Protein AF-A0A8T0WPM9-F1 (afdb_monomer)

Mean predicted aligned error: 20.47 Å

pLDDT: mean 73.27, std 18.89, range [34.31, 96.5]

Secondary structure (DSSP, 8-state):
-----------PPPB-TTS-BS------HHHHHHHHHHHHHHHHHHHHHHHHTT-HHHHHHHHHHHHHHHHHHHHHS------HHHHHHHHHTSPPPS-------S-TT--------PPPPP----PPPPPP------

Radius of gyration: 37.48 Å; Cα contacts (8 Å, |Δi|>4): 23; chains: 1; bounding box: 110×60×71 Å

Structure (mmCIF, N/CA/C/O backbone):
data_AF-A0A8T0WPM9-F1
#
_entry.id   AF-A0A8T0WPM9-F1
#
loop_
_atom_site.group_PDB
_atom_site.id
_atom_site.type_symbol
_atom_site.label_atom_id
_atom_site.label_alt_id
_atom_site.label_comp_id
_atom_site.label_asym_id
_atom_site.label_entity_id
_atom_site.label_seq_id
_atom_site.pdbx_PDB_ins_code
_atom_site.Cartn_x
_atom_site.Cartn_y
_atom_site.Cartn_z
_atom_site.occupancy
_atom_site.B_iso_or_equiv
_atom_site.auth_seq_id
_atom_site.auth_comp_id
_atom_site.auth_asym_id
_atom_site.auth_atom_id
_atom_site.pdbx_PDB_model_num
ATOM 1 N N . MET A 1 1 ? 37.951 -31.043 -31.804 1.00 39.81 1 MET A N 1
ATOM 2 C CA . MET A 1 1 ? 37.430 -29.700 -31.479 1.00 39.81 1 MET A CA 1
ATOM 3 C C . MET A 1 1 ? 37.992 -29.287 -30.136 1.00 39.81 1 MET A C 1
ATOM 5 O O . MET A 1 1 ? 37.840 -30.026 -29.175 1.00 39.81 1 MET A O 1
ATOM 9 N N . LYS A 1 2 ? 38.742 -28.187 -30.092 1.00 54.28 2 LYS A N 1
ATOM 10 C CA . LYS A 1 2 ? 39.326 -27.661 -28.858 1.00 54.28 2 LYS A CA 1
ATOM 11 C C . LYS A 1 2 ? 38.412 -26.560 -28.314 1.00 54.28 2 LYS A C 1
ATOM 13 O O . LYS A 1 2 ? 38.112 -25.636 -29.056 1.00 54.28 2 LYS A O 1
ATOM 18 N N . ARG A 1 3 ? 38.164 -26.623 -27.000 1.00 49.16 3 ARG A N 1
ATOM 19 C CA . ARG A 1 3 ? 38.080 -25.465 -26.093 1.00 49.16 3 ARG A CA 1
ATOM 20 C C . ARG A 1 3 ? 36.753 -24.693 -26.062 1.00 49.16 3 ARG A C 1
ATOM 22 O O . ARG A 1 3 ? 36.695 -23.538 -26.454 1.00 49.16 3 ARG A O 1
ATOM 29 N N . TRP A 1 4 ? 35.741 -25.305 -25.455 1.00 45.19 4 TRP A N 1
ATOM 30 C CA . TRP A 1 4 ? 34.708 -24.561 -24.726 1.00 45.19 4 TRP A CA 1
ATOM 31 C C . TRP A 1 4 ? 34.958 -24.758 -23.227 1.00 45.19 4 TRP A C 1
ATOM 33 O O . TRP A 1 4 ? 34.241 -25.482 -22.548 1.00 45.19 4 TRP A O 1
ATOM 43 N N . GLU A 1 5 ? 36.042 -24.175 -22.714 1.00 53.75 5 GLU A N 1
ATOM 44 C CA . GLU A 1 5 ? 36.170 -23.931 -21.275 1.00 53.75 5 GLU A CA 1
ATOM 45 C C . GLU A 1 5 ? 35.516 -22.579 -21.003 1.00 53.75 5 GLU A C 1
ATOM 47 O O . GLU A 1 5 ? 36.164 -21.532 -21.045 1.00 53.75 5 GLU A O 1
ATOM 52 N N . ILE A 1 6 ? 34.205 -22.590 -20.769 1.00 59.38 6 ILE A N 1
ATOM 53 C CA . ILE A 1 6 ? 33.511 -21.429 -20.218 1.00 59.38 6 ILE A CA 1
ATOM 54 C C . ILE A 1 6 ? 33.957 -21.330 -18.758 1.00 59.38 6 ILE A C 1
ATOM 56 O O . ILE A 1 6 ? 33.388 -21.948 -17.861 1.00 59.38 6 ILE A O 1
ATOM 60 N N . LYS A 1 7 ? 35.032 -20.579 -18.507 1.00 52.38 7 LYS A N 1
ATOM 61 C CA . LYS A 1 7 ? 35.385 -20.143 -17.153 1.00 52.38 7 LYS A CA 1
ATOM 62 C C . LYS A 1 7 ? 34.368 -19.089 -16.725 1.00 52.38 7 LYS A C 1
ATOM 64 O O . LYS A 1 7 ? 34.634 -17.895 -16.827 1.00 52.38 7 LYS A O 1
ATOM 69 N N . CYS A 1 8 ? 33.220 -19.529 -16.215 1.00 45.19 8 CYS A N 1
ATOM 70 C CA . CYS A 1 8 ? 32.380 -18.690 -15.368 1.00 45.19 8 CYS A CA 1
ATOM 71 C C . CYS A 1 8 ? 33.159 -18.402 -14.081 1.00 45.19 8 CYS A C 1
ATOM 73 O O . CYS A 1 8 ? 33.091 -19.154 -13.110 1.00 45.19 8 CYS A O 1
ATOM 75 N N . LYS A 1 9 ? 33.929 -17.312 -14.065 1.00 54.41 9 LYS A N 1
ATOM 76 C CA . LYS A 1 9 ? 34.345 -16.699 -12.806 1.00 54.41 9 LYS A CA 1
ATOM 77 C C . LYS A 1 9 ? 33.092 -16.063 -12.205 1.00 54.41 9 LYS A C 1
ATOM 79 O O . LYS A 1 9 ? 32.825 -14.896 -12.462 1.00 54.41 9 LYS A O 1
ATOM 84 N N . ARG A 1 10 ? 32.296 -16.824 -11.444 1.00 53.09 10 ARG A N 1
ATOM 85 C CA . ARG A 1 10 ? 31.444 -16.187 -10.434 1.00 53.09 10 ARG A CA 1
ATOM 86 C C . ARG A 1 10 ? 32.419 -15.516 -9.477 1.00 53.09 10 ARG A C 1
ATOM 88 O O . ARG A 1 10 ? 33.140 -16.214 -8.769 1.00 53.09 10 ARG A O 1
ATOM 95 N N . SER A 1 11 ? 32.520 -14.193 -9.529 1.00 55.34 11 SER A N 1
ATOM 96 C CA . SER A 1 11 ? 33.025 -13.428 -8.396 1.00 55.34 11 SER A CA 1
ATOM 97 C C . SER A 1 11 ? 32.134 -13.824 -7.227 1.00 55.34 11 SER A C 1
ATOM 99 O O . SER A 1 11 ? 30.947 -13.501 -7.216 1.00 55.34 11 SER A O 1
ATOM 101 N N . ALA A 1 12 ? 32.656 -14.663 -6.335 1.00 56.19 12 ALA A N 1
ATOM 102 C CA . ALA A 1 12 ? 31.954 -14.983 -5.109 1.00 56.19 12 ALA A CA 1
ATOM 103 C C . ALA A 1 12 ? 31.654 -13.644 -4.419 1.00 56.19 12 ALA A C 1
ATOM 105 O O . ALA A 1 12 ? 32.577 -12.829 -4.315 1.00 56.19 12 ALA A O 1
ATOM 106 N N . PRO A 1 13 ? 30.398 -13.378 -4.026 1.00 57.06 13 PRO A N 1
ATOM 107 C CA . PRO A 1 13 ? 30.117 -12.213 -3.212 1.00 57.06 13 PRO A CA 1
ATOM 108 C C . PRO A 1 13 ? 30.990 -12.323 -1.964 1.00 57.06 13 PRO A C 1
ATOM 110 O O . PRO A 1 13 ? 31.019 -13.366 -1.309 1.00 57.06 13 PRO A O 1
ATOM 113 N N . PHE A 1 14 ? 31.781 -11.288 -1.706 1.00 61.56 14 PHE A N 1
ATOM 114 C CA . PHE A 1 14 ? 32.511 -11.175 -0.454 1.00 61.56 14 PHE A CA 1
ATOM 115 C C . PHE A 1 14 ? 31.471 -10.939 0.636 1.00 61.56 14 PHE A C 1
ATOM 117 O O . PHE A 1 14 ? 30.611 -10.084 0.454 1.00 61.56 14 PHE A O 1
ATOM 124 N N . PHE A 1 15 ? 31.509 -11.711 1.716 1.00 68.31 15 PHE A N 1
ATOM 125 C CA . PHE A 1 15 ? 30.640 -11.518 2.874 1.00 68.31 15 PHE A CA 1
ATOM 126 C C . PHE A 1 15 ? 31.486 -11.034 4.059 1.00 68.31 15 PHE A C 1
ATOM 128 O O . PHE A 1 15 ? 32.649 -11.438 4.159 1.00 68.31 15 PHE A O 1
ATOM 135 N N . ASP A 1 16 ? 30.939 -10.169 4.913 1.00 70.94 16 ASP A N 1
ATOM 136 C CA . ASP A 1 16 ? 31.527 -9.843 6.221 1.00 70.94 16 ASP A CA 1
ATOM 137 C C . ASP A 1 16 ? 31.274 -10.970 7.249 1.00 70.94 16 ASP A C 1
ATOM 139 O O . ASP A 1 16 ? 30.623 -11.976 6.942 1.00 70.94 16 ASP A O 1
ATOM 143 N N . GLU A 1 17 ? 31.843 -10.847 8.454 1.00 73.75 17 GLU A N 1
ATOM 144 C CA . GLU A 1 17 ? 31.704 -11.859 9.518 1.00 73.75 17 GLU A CA 1
ATOM 145 C C . GLU A 1 17 ? 30.253 -11.977 10.024 1.00 73.75 17 GLU A C 1
ATOM 147 O O . GLU A 1 17 ? 29.858 -13.004 10.579 1.00 73.75 17 GLU A O 1
ATOM 152 N N . GLU A 1 18 ? 29.433 -10.964 9.749 1.00 74.94 18 GLU A N 1
ATOM 153 C CA . GLU A 1 18 ? 28.004 -10.882 10.030 1.00 74.94 18 GLU A CA 1
ATOM 154 C C . GLU A 1 18 ? 27.124 -11.447 8.894 1.00 74.94 18 GLU A C 1
ATOM 156 O O . GLU A 1 18 ? 25.904 -11.551 9.050 1.00 74.94 18 GLU A O 1
ATOM 161 N N . GLY A 1 19 ? 27.719 -11.868 7.771 1.00 70.00 19 GLY A N 1
ATOM 162 C CA . GLY A 1 19 ? 27.023 -12.482 6.638 1.00 70.00 19 GLY A CA 1
ATOM 163 C C . GLY A 1 19 ? 26.393 -11.499 5.643 1.00 70.00 19 GLY A C 1
ATOM 164 O O . GLY A 1 19 ? 25.564 -11.911 4.826 1.00 70.00 19 GLY A O 1
ATOM 165 N N . ASN A 1 20 ? 26.777 -10.223 5.659 1.00 70.12 20 ASN A N 1
ATOM 166 C CA . ASN A 1 20 ? 26.356 -9.209 4.693 1.00 70.12 20 ASN A CA 1
ATOM 167 C C . ASN A 1 20 ? 27.294 -9.180 3.479 1.00 70.12 20 ASN A C 1
ATOM 169 O O . ASN A 1 20 ? 28.511 -9.276 3.613 1.00 70.12 20 ASN A O 1
ATOM 173 N N . VAL A 1 21 ? 26.738 -9.020 2.274 1.00 72.38 21 VAL A N 1
ATOM 174 C CA . VAL A 1 21 ? 27.522 -8.904 1.031 1.00 72.38 21 VAL A CA 1
ATOM 175 C C . VAL A 1 21 ? 28.274 -7.566 1.011 1.00 72.38 21 VAL A C 1
ATOM 177 O O . VAL A 1 21 ? 27.651 -6.514 0.942 1.00 72.38 21 VAL A O 1
ATOM 180 N N . LEU A 1 22 ? 29.607 -7.613 1.007 1.00 62.88 22 LEU A N 1
ATOM 181 C CA . LEU A 1 22 ? 30.523 -6.465 0.960 1.00 62.88 22 LEU A CA 1
ATOM 182 C C . LEU A 1 22 ? 30.502 -5.710 -0.379 1.00 62.88 22 LEU A C 1
ATOM 184 O O . LEU A 1 22 ? 30.883 -4.545 -0.428 1.00 62.88 22 LEU A O 1
ATOM 188 N N . ASP A 1 23 ? 30.043 -6.347 -1.459 1.00 57.09 23 ASP A N 1
ATOM 189 C CA . ASP A 1 23 ? 29.775 -5.686 -2.746 1.00 57.09 23 ASP A CA 1
ATOM 190 C C . ASP A 1 23 ? 28.334 -5.134 -2.761 1.00 57.09 23 ASP A C 1
ATOM 192 O O . ASP A 1 23 ? 27.530 -5.425 -3.653 1.00 57.09 23 ASP A O 1
ATOM 196 N N . GLU A 1 24 ? 27.962 -4.402 -1.701 1.00 56.22 24 GLU A N 1
ATOM 197 C CA . GLU A 1 24 ? 26.692 -3.681 -1.644 1.00 56.22 24 GLU A CA 1
ATOM 198 C C . GLU A 1 24 ? 26.755 -2.585 -2.714 1.00 56.22 24 GLU A C 1
ATOM 200 O O . GLU A 1 24 ? 27.335 -1.515 -2.519 1.00 56.22 24 GLU A O 1
ATOM 205 N N . LYS A 1 25 ? 26.175 -2.866 -3.891 1.00 60.47 25 LYS A N 1
ATOM 206 C CA . LYS A 1 25 ? 25.827 -1.829 -4.872 1.00 60.47 25 LYS A CA 1
ATOM 207 C C . LYS A 1 25 ? 25.230 -0.651 -4.096 1.00 60.47 25 LYS A C 1
ATOM 209 O O . LYS A 1 25 ? 24.319 -0.898 -3.302 1.00 60.47 25 LYS A O 1
ATOM 214 N N . PRO A 1 26 ? 25.694 0.596 -4.310 1.00 55.47 26 PRO A N 1
ATOM 215 C CA . PRO A 1 26 ? 25.174 1.742 -3.583 1.00 55.47 26 PRO A CA 1
ATOM 216 C C . PRO A 1 26 ? 23.660 1.752 -3.746 1.00 55.47 26 PRO A C 1
ATOM 218 O O . PRO A 1 26 ? 23.151 1.854 -4.865 1.00 55.47 26 PRO A O 1
ATOM 221 N N . LYS A 1 27 ? 22.959 1.547 -2.628 1.00 62.06 27 LYS A N 1
ATOM 222 C CA . LYS A 1 27 ? 21.503 1.533 -2.586 1.00 62.06 27 LYS A CA 1
ATOM 223 C C . LYS A 1 27 ? 21.056 2.865 -3.157 1.00 62.06 27 LYS A C 1
ATOM 225 O O . LYS A 1 27 ? 21.486 3.907 -2.658 1.00 62.06 27 LYS A O 1
ATOM 230 N N . ASP A 1 28 ? 20.294 2.813 -4.245 1.00 73.19 28 ASP A N 1
ATOM 231 C CA . ASP A 1 28 ? 19.851 4.003 -4.961 1.00 73.19 28 ASP A CA 1
ATOM 232 C C . ASP A 1 2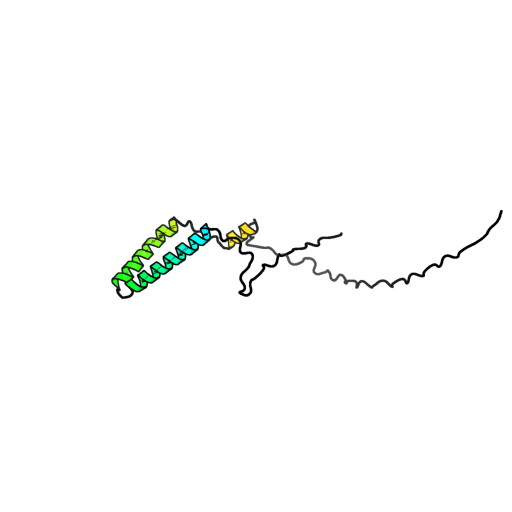8 ? 19.332 5.021 -3.928 1.00 73.19 28 ASP A C 1
ATOM 234 O O . ASP A 1 28 ? 18.481 4.659 -3.103 1.00 73.19 28 ASP A O 1
ATOM 238 N N . PRO A 1 29 ? 19.859 6.262 -3.891 1.00 78.75 29 PRO A N 1
ATOM 239 C CA . PRO A 1 29 ? 19.414 7.278 -2.943 1.00 78.75 29 PRO A CA 1
ATOM 240 C C . PRO A 1 29 ? 17.886 7.416 -2.887 1.00 78.75 29 PRO A C 1
ATOM 242 O O . PRO A 1 29 ? 17.324 7.686 -1.821 1.00 78.75 29 PRO A O 1
ATOM 245 N N . MET A 1 30 ? 17.204 7.172 -4.011 1.00 81.44 30 MET A N 1
ATOM 246 C CA . MET A 1 30 ? 15.746 7.149 -4.083 1.00 81.44 30 MET A CA 1
ATOM 247 C C . MET A 1 30 ? 15.126 5.964 -3.324 1.00 81.44 30 MET A C 1
ATOM 249 O O . MET A 1 30 ? 14.153 6.154 -2.591 1.00 81.44 30 MET A O 1
ATOM 253 N N . GLU A 1 31 ? 15.700 4.763 -3.412 1.00 81.00 31 GLU A N 1
ATOM 254 C CA . GLU A 1 31 ? 15.248 3.577 -2.674 1.00 81.00 31 GLU A CA 1
ATOM 255 C C . GLU A 1 31 ? 15.412 3.757 -1.157 1.00 81.00 31 GLU A C 1
ATOM 257 O O . GLU A 1 31 ? 14.500 3.453 -0.382 1.00 81.00 31 GLU A O 1
ATOM 262 N N . VAL A 1 32 ? 16.545 4.311 -0.714 1.00 83.44 32 VAL A N 1
ATOM 263 C CA . VAL A 1 32 ? 16.787 4.616 0.708 1.00 83.44 32 VAL A CA 1
ATOM 264 C C . VAL A 1 32 ? 15.768 5.634 1.224 1.00 83.44 32 VAL A C 1
ATOM 266 O O . VAL A 1 32 ? 15.190 5.449 2.299 1.00 83.44 32 VAL A O 1
ATOM 269 N N . ALA A 1 33 ? 15.492 6.683 0.445 1.00 87.06 33 ALA A N 1
ATOM 270 C CA . ALA A 1 33 ? 14.486 7.680 0.792 1.00 87.06 33 ALA A CA 1
ATOM 271 C C . ALA A 1 33 ? 13.072 7.076 0.872 1.00 87.06 33 ALA A C 1
ATOM 273 O O . ALA A 1 33 ? 12.320 7.404 1.793 1.00 87.06 33 ALA A O 1
ATOM 274 N N . MET A 1 34 ? 12.710 6.167 -0.041 1.00 89.19 34 MET A N 1
ATOM 275 C CA . MET A 1 34 ? 11.430 5.450 0.014 1.00 89.19 34 MET A CA 1
ATOM 276 C C . MET A 1 34 ? 11.322 4.568 1.259 1.00 89.19 34 MET A C 1
ATOM 278 O O . MET A 1 34 ? 10.325 4.651 1.976 1.00 89.19 34 MET A O 1
ATOM 282 N N . ARG A 1 35 ? 12.362 3.787 1.579 1.00 87.94 35 ARG A N 1
ATOM 283 C CA . ARG A 1 35 ? 12.407 2.965 2.802 1.00 87.94 35 ARG A CA 1
ATOM 284 C C . ARG A 1 35 ? 12.219 3.812 4.058 1.00 87.94 35 ARG A C 1
ATOM 286 O O . ARG A 1 35 ? 11.448 3.435 4.936 1.00 87.94 35 ARG A O 1
ATOM 293 N N . LYS A 1 36 ? 12.856 4.985 4.119 1.00 92.31 36 LYS A N 1
ATOM 294 C CA . LYS A 1 36 ? 12.674 5.925 5.231 1.00 92.31 36 LYS A CA 1
ATOM 295 C C . LYS A 1 36 ? 11.228 6.417 5.335 1.00 92.31 36 LYS A C 1
ATOM 297 O O . LYS A 1 36 ? 10.653 6.360 6.416 1.00 92.31 36 LYS A O 1
ATOM 302 N N . LYS A 1 37 ? 10.608 6.819 4.219 1.00 93.00 37 LYS A N 1
ATOM 303 C CA . LYS A 1 37 ? 9.192 7.232 4.198 1.00 93.00 37 LYS A CA 1
ATOM 304 C C . LYS A 1 37 ? 8.251 6.127 4.685 1.00 93.00 37 LYS A C 1
ATOM 306 O O . LYS A 1 37 ? 7.282 6.434 5.377 1.00 93.00 37 LYS A O 1
ATOM 311 N N . ILE A 1 38 ? 8.534 4.864 4.359 1.00 92.88 38 ILE A N 1
ATOM 312 C CA . ILE A 1 38 ? 7.757 3.709 4.835 1.00 92.88 38 ILE A CA 1
ATOM 313 C C . ILE A 1 38 ? 7.882 3.582 6.355 1.00 92.88 38 ILE A C 1
ATOM 315 O O . ILE A 1 38 ? 6.866 3.512 7.045 1.00 92.88 38 ILE A O 1
ATOM 319 N N . SER A 1 39 ? 9.109 3.603 6.882 1.00 94.50 39 SER A N 1
ATOM 320 C CA . SER A 1 39 ? 9.354 3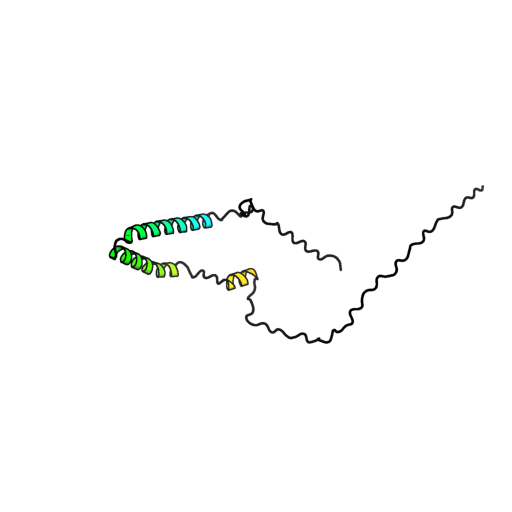.517 8.325 1.00 94.50 39 SER A CA 1
ATOM 321 C C . SER A 1 39 ? 8.696 4.665 9.092 1.00 94.50 39 SER A C 1
ATOM 323 O O . SER A 1 39 ? 7.986 4.424 10.064 1.00 94.50 39 SER A O 1
ATOM 325 N N . ASP A 1 40 ? 8.862 5.903 8.621 1.00 96.25 40 ASP A N 1
ATOM 326 C CA . ASP A 1 40 ? 8.274 7.087 9.254 1.00 96.25 40 ASP A CA 1
ATOM 327 C C . ASP A 1 40 ? 6.739 7.017 9.257 1.00 96.25 40 ASP A C 1
ATOM 329 O O . ASP A 1 40 ? 6.098 7.349 10.255 1.00 96.25 40 ASP A O 1
ATOM 333 N N . SER A 1 41 ? 6.138 6.555 8.155 1.00 95.06 41 SER A N 1
ATOM 334 C CA . SER A 1 41 ? 4.684 6.368 8.051 1.00 95.06 41 SER A CA 1
ATOM 335 C C . SER A 1 41 ? 4.182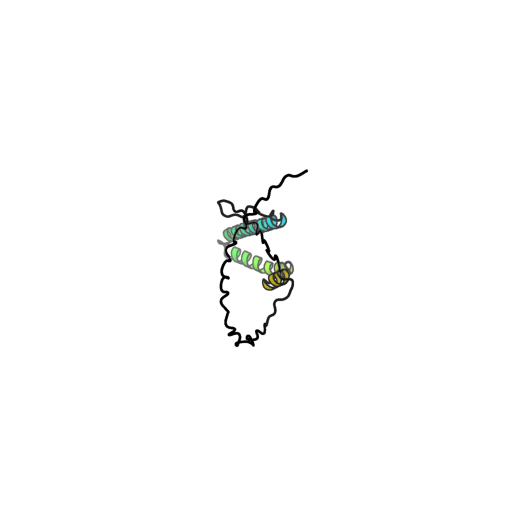 5.290 9.011 1.00 95.06 41 SER A C 1
ATOM 337 O O . SER A 1 41 ? 3.182 5.503 9.694 1.00 95.06 41 SER A O 1
ATOM 339 N N . ARG A 1 42 ? 4.890 4.156 9.110 1.00 96.00 42 ARG A N 1
ATOM 340 C CA . ARG A 1 42 ? 4.538 3.062 10.024 1.00 96.00 42 ARG A CA 1
ATOM 341 C C . ARG A 1 42 ? 4.590 3.507 11.483 1.00 96.00 42 ARG A C 1
ATOM 343 O O . ARG A 1 42 ? 3.655 3.223 12.221 1.00 96.00 42 ARG A O 1
ATOM 350 N N . ASN A 1 43 ? 5.644 4.221 11.876 1.00 96.00 43 ASN A N 1
ATOM 351 C CA . ASN A 1 43 ? 5.796 4.709 13.247 1.00 96.00 43 ASN A CA 1
ATOM 352 C C . ASN A 1 43 ? 4.658 5.662 13.625 1.00 96.00 43 ASN A C 1
ATOM 354 O O . ASN A 1 43 ? 4.003 5.461 14.639 1.00 96.00 43 ASN A O 1
ATOM 358 N N . LYS A 1 44 ? 4.346 6.632 12.756 1.00 96.12 44 LYS A N 1
ATOM 359 C CA . LYS A 1 44 ? 3.212 7.543 12.975 1.00 96.12 44 LYS A CA 1
ATOM 360 C C . LYS A 1 44 ? 1.887 6.800 13.097 1.00 96.12 44 LYS A C 1
ATOM 362 O O . LYS A 1 44 ? 1.044 7.181 13.900 1.00 96.12 44 LYS A O 1
ATOM 367 N N . PHE A 1 45 ? 1.679 5.773 12.278 1.00 95.44 45 PHE A N 1
ATOM 368 C CA . PHE A 1 45 ? 0.448 4.996 12.326 1.00 95.44 45 PHE A CA 1
ATOM 369 C C . PHE A 1 45 ? 0.321 4.201 13.631 1.00 95.44 45 PHE A C 1
ATOM 371 O O . PHE A 1 45 ? -0.753 4.179 14.226 1.00 95.44 45 PHE A O 1
ATOM 378 N N . GLU A 1 46 ? 1.421 3.623 14.113 1.00 96.50 46 GLU A N 1
ATOM 379 C CA . GLU A 1 46 ? 1.463 2.978 15.425 1.00 96.50 46 GLU A CA 1
ATOM 380 C C . GLU A 1 46 ? 1.127 3.979 16.541 1.00 96.50 46 GLU A C 1
ATOM 382 O O . GLU A 1 46 ? 0.261 3.698 17.366 1.00 96.50 46 GLU A O 1
ATOM 387 N N . ASP A 1 47 ? 1.712 5.181 16.524 1.00 96.25 47 ASP A N 1
ATOM 388 C CA . ASP A 1 47 ? 1.413 6.231 17.510 1.00 96.25 47 ASP A CA 1
ATOM 389 C C . ASP A 1 47 ? -0.079 6.608 17.518 1.00 96.25 47 ASP A C 1
ATOM 391 O O . ASP A 1 47 ? -0.690 6.763 18.580 1.00 96.25 47 ASP A O 1
ATOM 395 N N . LEU A 1 48 ? -0.693 6.712 16.333 1.00 95.50 48 LEU A N 1
ATOM 396 C CA . LEU A 1 48 ? -2.127 6.977 16.190 1.00 95.50 48 LEU A CA 1
ATOM 397 C C . LEU A 1 48 ? -2.980 5.841 16.766 1.00 95.50 48 LEU A C 1
ATOM 399 O O . LEU A 1 48 ? -3.951 6.118 17.469 1.00 95.50 48 LEU A O 1
ATOM 403 N N . ILE A 1 49 ? -2.610 4.578 16.532 1.00 95.94 49 ILE A N 1
ATOM 404 C CA . ILE A 1 49 ? -3.288 3.425 17.144 1.00 95.94 49 ILE A CA 1
ATOM 405 C C . ILE A 1 49 ? -3.168 3.491 18.667 1.00 95.94 49 ILE A C 1
ATOM 407 O O . ILE A 1 49 ? -4.164 3.328 19.371 1.00 95.94 49 ILE A O 1
ATOM 411 N N . GLN A 1 50 ? -1.972 3.760 19.197 1.00 96.00 50 GLN A N 1
ATOM 412 C CA . GLN A 1 50 ? -1.762 3.848 20.642 1.00 96.00 50 GLN A CA 1
ATOM 413 C C . GLN A 1 50 ? -2.583 4.973 21.284 1.00 96.00 50 GLN A C 1
ATOM 415 O O . GLN A 1 50 ? -3.019 4.825 22.427 1.00 96.00 50 GLN A O 1
ATOM 420 N N . MET A 1 51 ? -2.822 6.063 20.552 1.00 94.12 51 MET A N 1
ATOM 421 C CA . MET A 1 51 ? -3.683 7.166 20.977 1.00 94.12 51 MET A CA 1
ATOM 422 C C . MET A 1 51 ? -5.172 6.802 20.919 1.00 94.12 51 MET A C 1
ATOM 424 O O . MET A 1 51 ? -5.912 7.106 21.850 1.00 94.12 51 MET A O 1
ATOM 428 N N . ALA A 1 52 ? -5.614 6.151 19.843 1.00 93.88 52 ALA A N 1
ATOM 429 C CA . ALA A 1 52 ? -7.022 5.856 19.607 1.00 93.88 52 ALA A CA 1
ATOM 430 C C . ALA A 1 52 ? -7.525 4.601 20.331 1.00 93.88 52 ALA A C 1
ATOM 432 O O . ALA A 1 52 ? -8.715 4.516 20.600 1.00 93.88 52 ALA A O 1
ATOM 433 N N . LYS A 1 53 ? -6.659 3.647 20.705 1.00 94.19 53 LYS A N 1
ATOM 434 C CA . LYS A 1 53 ? -7.066 2.359 21.312 1.00 94.19 53 LYS A CA 1
ATOM 435 C C . LYS A 1 53 ? -7.914 2.484 22.583 1.00 94.19 53 LYS A C 1
ATOM 437 O O . LYS A 1 53 ? -8.581 1.530 22.966 1.00 94.19 53 LYS A O 1
ATOM 442 N N . SER A 1 54 ? -7.837 3.618 23.277 1.00 91.62 54 SER A N 1
ATOM 443 C CA . SER A 1 54 ? -8.616 3.903 24.487 1.00 91.62 54 SER A CA 1
ATOM 444 C C . SER A 1 54 ? -10.000 4.496 24.192 1.00 91.62 54 SER A C 1
ATOM 446 O O . SER A 1 54 ? -10.780 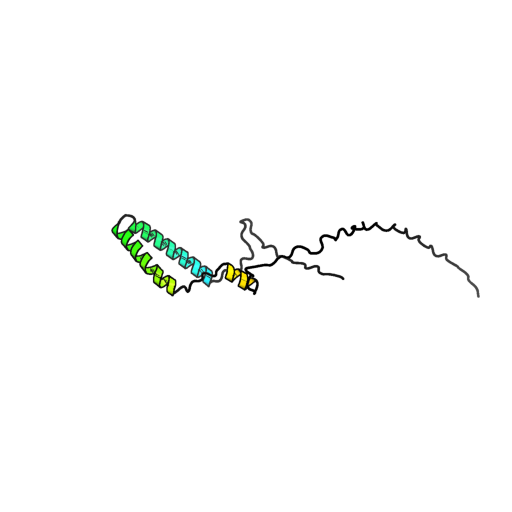4.688 25.122 1.00 91.62 54 SER A O 1
ATOM 448 N N . SER A 1 55 ? -10.315 4.786 22.925 1.00 95.12 55 SER A N 1
ATOM 449 C CA . SER A 1 55 ? -11.559 5.404 22.471 1.00 95.12 55 SER A CA 1
ATOM 450 C C . SER A 1 55 ? -12.132 4.653 21.267 1.00 95.12 55 SER A C 1
ATOM 452 O O . SER A 1 55 ? -11.552 4.652 20.185 1.00 95.12 55 SER A O 1
ATOM 454 N N . GLU A 1 56 ? -13.315 4.064 21.438 1.00 93.00 56 GLU A N 1
ATOM 455 C CA . GLU A 1 56 ? -14.050 3.379 20.364 1.00 93.00 56 GLU A CA 1
ATOM 456 C C . GLU A 1 56 ? -14.287 4.305 19.161 1.00 93.00 56 GLU A C 1
ATOM 458 O O . GLU A 1 56 ? -13.867 4.000 18.048 1.00 93.00 56 GLU A O 1
ATOM 463 N N . GLN A 1 57 ? -14.811 5.511 19.409 1.00 95.94 57 GLN A N 1
ATOM 464 C CA . GLN A 1 57 ? -15.012 6.525 18.371 1.00 95.94 57 GLN A CA 1
ATOM 465 C C . GLN A 1 57 ? -13.700 6.910 17.661 1.00 95.94 57 GLN A C 1
ATOM 467 O O . GLN A 1 57 ? -13.692 7.160 16.454 1.00 95.94 57 GLN A O 1
ATOM 472 N N . GLY A 1 58 ? -12.586 6.964 18.398 1.00 94.69 58 GLY A N 1
ATOM 473 C CA . GLY A 1 58 ? -11.266 7.229 17.829 1.00 94.69 58 GLY A CA 1
ATOM 474 C C . GLY A 1 58 ? -10.807 6.122 16.878 1.00 94.69 58 GLY A C 1
ATOM 475 O O . GLY A 1 58 ? -10.301 6.414 15.793 1.00 94.69 58 GLY A O 1
ATOM 476 N N . MET A 1 59 ? -11.019 4.858 17.249 1.00 96.19 59 MET A N 1
ATOM 477 C CA . MET A 1 59 ? -10.690 3.711 16.401 1.00 96.19 59 MET A CA 1
ATOM 478 C C . MET A 1 59 ? -11.575 3.634 15.154 1.00 96.19 59 MET A C 1
ATOM 480 O O . MET A 1 59 ? -11.050 3.405 14.064 1.00 96.19 59 MET A O 1
ATOM 484 N N . ASP A 1 60 ? -12.876 3.897 15.280 1.00 96.31 60 ASP A N 1
ATOM 485 C CA . ASP A 1 60 ? -13.801 3.929 14.139 1.00 96.31 60 ASP A CA 1
ATOM 486 C C . ASP A 1 60 ? -13.441 5.036 13.143 1.00 96.31 60 ASP A C 1
ATOM 488 O O . ASP A 1 60 ? -13.479 4.837 11.922 1.00 96.31 60 ASP A O 1
ATOM 492 N N . PHE A 1 61 ? -13.028 6.200 13.655 1.00 96.06 61 PHE A N 1
ATOM 493 C CA . PHE A 1 61 ? -12.524 7.290 12.828 1.00 96.06 61 PHE A CA 1
ATOM 494 C C . PHE A 1 61 ? -11.248 6.889 12.073 1.00 96.06 61 PHE A C 1
ATOM 496 O O . PHE A 1 61 ? -11.158 7.121 10.862 1.00 96.06 61 PHE A O 1
ATOM 503 N N . LEU A 1 62 ? -10.275 6.266 12.754 1.00 94.69 62 LEU A N 1
ATOM 504 C CA . LEU A 1 62 ? -9.048 5.777 12.113 1.00 94.69 62 LEU A CA 1
ATOM 505 C C . LEU A 1 62 ? -9.357 4.737 11.032 1.00 94.69 62 LEU A C 1
ATOM 507 O O . LEU A 1 62 ? -8.845 4.845 9.917 1.00 94.69 62 LEU A O 1
ATOM 511 N N . TYR A 1 63 ? -10.217 3.766 11.333 1.00 94.81 63 TYR A N 1
ATOM 512 C CA . TYR A 1 63 ? -10.605 2.714 10.396 1.00 94.81 63 TYR A CA 1
ATOM 513 C C . TYR A 1 63 ? -11.283 3.278 9.139 1.00 94.81 63 TYR A C 1
ATOM 515 O O . TYR A 1 63 ? -10.907 2.938 8.012 1.00 94.81 63 TYR A O 1
ATOM 523 N N . SER A 1 64 ? -12.237 4.193 9.321 1.00 95.81 64 SER A N 1
ATOM 524 C CA . SER A 1 64 ? -12.940 4.854 8.214 1.00 95.81 64 SER A CA 1
ATOM 525 C C . SER A 1 64 ? -11.983 5.685 7.357 1.00 95.81 64 SER A C 1
ATOM 527 O O . SER A 1 64 ? -12.004 5.601 6.130 1.00 95.81 64 SER A O 1
ATOM 529 N N . SER A 1 65 ? -11.085 6.439 7.998 1.00 94.44 65 SER A N 1
ATOM 530 C CA . SER A 1 65 ? -10.082 7.256 7.306 1.00 94.44 65 SER A CA 1
ATOM 531 C C . SER A 1 65 ? -9.149 6.406 6.443 1.00 94.44 65 SER A C 1
ATOM 533 O O . SER 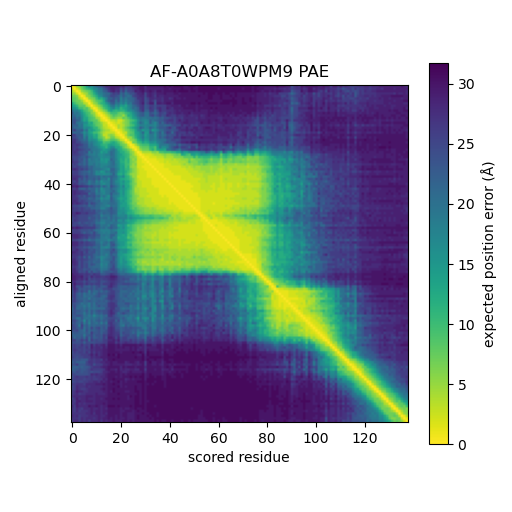A 1 65 ? -8.889 6.762 5.297 1.00 94.44 65 SER A O 1
ATOM 535 N N . LEU A 1 66 ? -8.677 5.264 6.954 1.00 91.75 66 LEU A N 1
ATOM 536 C CA . LEU A 1 66 ? -7.831 4.341 6.190 1.00 91.75 66 LEU A CA 1
ATOM 537 C C . LEU A 1 66 ? -8.571 3.726 5.009 1.00 91.75 66 LEU A C 1
ATOM 539 O O . LEU A 1 66 ? -8.013 3.646 3.917 1.00 91.75 66 LEU A O 1
ATOM 543 N N . SER A 1 67 ? -9.823 3.320 5.218 1.00 92.75 67 SER A N 1
ATOM 544 C CA . SER A 1 67 ? -10.647 2.714 4.170 1.00 92.75 67 SER A CA 1
ATOM 545 C C . SER A 1 67 ? -10.820 3.666 2.982 1.00 92.75 67 SER A C 1
ATOM 547 O O . SER A 1 67 ? -10.686 3.251 1.832 1.00 92.75 67 SER A O 1
ATOM 549 N N . ASN A 1 68 ? -10.984 4.962 3.255 1.00 94.50 68 ASN A N 1
ATOM 550 C CA . ASN A 1 68 ? -11.106 5.999 2.228 1.00 94.50 68 ASN A CA 1
ATOM 551 C C . ASN A 1 68 ? -9.798 6.281 1.461 1.00 94.50 68 ASN A C 1
ATOM 553 O O . ASN A 1 68 ? -9.840 6.861 0.379 1.00 94.50 68 ASN A O 1
ATOM 557 N N . LEU A 1 69 ? -8.630 5.893 1.989 1.00 91.50 69 LEU A N 1
ATOM 558 C CA . LEU A 1 69 ? -7.334 6.092 1.322 1.00 91.50 69 LEU A CA 1
ATOM 559 C C . LEU A 1 69 ? -7.005 4.995 0.301 1.00 91.50 69 LEU A C 1
ATOM 561 O O . LEU A 1 69 ? -6.160 5.210 -0.570 1.00 91.50 69 LEU A O 1
ATOM 565 N N . VAL A 1 70 ? -7.655 3.830 0.391 1.00 87.00 70 VAL A N 1
ATOM 566 C CA . VAL A 1 70 ? -7.364 2.671 -0.468 1.00 87.00 70 VAL A CA 1
ATOM 567 C C . VAL A 1 70 ? -7.638 2.984 -1.938 1.00 87.00 70 VAL A C 1
ATOM 569 O O . VAL A 1 70 ? -6.792 2.718 -2.790 1.00 87.00 70 VAL A O 1
ATOM 572 N N . GLU A 1 71 ? -8.795 3.570 -2.237 1.00 86.81 71 GLU A N 1
ATOM 573 C CA . GLU A 1 71 ? -9.226 3.844 -3.610 1.00 86.81 71 GLU A CA 1
ATOM 574 C C . GLU A 1 71 ? -8.316 4.870 -4.323 1.00 86.81 71 GLU A C 1
ATOM 576 O O . GLU A 1 71 ? -7.798 4.548 -5.396 1.00 86.81 71 GLU A O 1
ATOM 581 N N . PRO A 1 72 ? -7.992 6.044 -3.738 1.00 90.12 72 PRO A N 1
ATOM 582 C CA . PRO A 1 72 ? -7.016 6.964 -4.326 1.00 90.12 72 PRO A CA 1
ATOM 583 C C . PRO A 1 72 ? -5.633 6.337 -4.544 1.00 90.12 72 PRO A C 1
ATOM 585 O O . PRO A 1 72 ? -4.999 6.571 -5.574 1.00 90.12 72 PRO A O 1
ATOM 588 N N . LEU A 1 73 ? -5.150 5.516 -3.603 1.00 86.81 73 LEU A N 1
ATOM 589 C CA . LEU A 1 73 ? -3.841 4.864 -3.722 1.00 86.81 73 LEU A CA 1
ATOM 590 C C . LEU A 1 73 ? -3.793 3.842 -4.864 1.00 86.81 73 LEU A C 1
ATOM 592 O O . LEU A 1 73 ? -2.757 3.732 -5.525 1.00 86.81 73 LEU A O 1
ATOM 596 N N . GLN A 1 74 ? -4.897 3.135 -5.122 1.00 85.00 74 GLN A N 1
ATOM 597 C CA . GLN A 1 74 ? -5.032 2.227 -6.265 1.00 85.00 74 GLN A CA 1
ATOM 598 C C . GLN A 1 74 ? -5.027 2.967 -7.608 1.00 85.00 74 GLN A C 1
ATOM 600 O O . GLN A 1 74 ? -4.511 2.432 -8.585 1.00 85.00 74 GLN A O 1
ATOM 605 N N . GLN A 1 75 ? -5.558 4.193 -7.670 1.00 84.94 75 GLN A N 1
ATOM 606 C CA . GLN A 1 75 ? -5.510 5.003 -8.894 1.00 84.94 75 GLN A CA 1
ATOM 607 C C . GLN A 1 75 ? -4.107 5.561 -9.173 1.00 84.94 75 GLN A C 1
ATOM 609 O O . GLN A 1 75 ? -3.678 5.609 -10.323 1.00 84.94 75 GLN A O 1
ATOM 614 N N . ILE A 1 76 ? -3.386 5.981 -8.126 1.00 84.75 76 ILE A N 1
ATOM 615 C CA . ILE A 1 76 ? -2.041 6.576 -8.249 1.00 84.75 76 ILE A CA 1
ATOM 616 C C . ILE A 1 76 ? -0.971 5.512 -8.492 1.00 84.75 76 ILE A C 1
ATOM 618 O O . ILE A 1 76 ? 0.023 5.779 -9.165 1.00 84.75 76 ILE A O 1
ATOM 622 N N . THR A 1 77 ? -1.156 4.319 -7.932 1.00 75.00 77 THR A N 1
ATOM 623 C CA . THR A 1 77 ? -0.267 3.181 -8.155 1.00 75.00 77 THR A CA 1
ATOM 624 C C . THR A 1 77 ? -0.906 2.318 -9.240 1.00 75.00 77 THR A C 1
ATOM 626 O O . THR A 1 77 ? -1.625 1.383 -8.882 1.00 75.00 77 THR A O 1
ATOM 629 N N . PRO A 1 78 ? -0.709 2.601 -10.552 1.00 58.66 78 PRO A N 1
ATOM 630 C CA . PRO A 1 78 ? -1.160 1.680 -11.588 1.00 58.66 78 PRO A CA 1
ATOM 631 C C . PRO A 1 78 ? -0.517 0.354 -11.242 1.00 58.66 78 PRO A C 1
ATOM 633 O O . PRO A 1 78 ? 0.705 0.305 -11.129 1.00 58.66 78 PRO A O 1
ATOM 636 N N . ALA A 1 79 ? -1.350 -0.635 -10.919 1.00 57.62 79 ALA A N 1
ATOM 637 C CA . ALA A 1 79 ? -0.970 -1.853 -10.232 1.00 57.62 79 ALA A CA 1
ATOM 638 C C . ALA A 1 79 ? 0.406 -2.348 -10.700 1.00 57.62 79 ALA A C 1
ATOM 640 O O . ALA A 1 79 ? 0.505 -3.100 -11.661 1.00 57.62 79 ALA A O 1
ATOM 641 N N . MET A 1 80 ? 1.469 -1.977 -9.974 1.00 52.53 80 MET A N 1
ATOM 642 C CA . MET A 1 80 ? 2.767 -2.645 -10.019 1.00 52.53 80 MET A CA 1
ATOM 643 C C . MET A 1 80 ? 2.597 -3.991 -9.312 1.00 52.53 80 MET A C 1
ATOM 645 O O . MET A 1 80 ? 3.332 -4.362 -8.405 1.00 52.53 80 MET A O 1
ATOM 649 N N . ARG A 1 81 ? 1.581 -4.750 -9.714 1.00 54.44 81 ARG A N 1
ATOM 650 C CA . ARG A 1 81 ? 1.695 -6.188 -9.747 1.00 54.44 81 ARG A CA 1
ATOM 651 C C . ARG A 1 81 ? 2.543 -6.426 -10.982 1.00 54.44 81 ARG A C 1
ATOM 653 O O . ARG A 1 81 ? 2.015 -6.716 -12.042 1.00 54.44 81 ARG A O 1
ATOM 660 N N . VAL A 1 82 ? 3.849 -6.192 -10.854 1.00 54.34 82 VAL A N 1
ATOM 661 C CA . VAL A 1 82 ? 4.777 -6.940 -11.690 1.00 54.34 82 VAL A CA 1
ATOM 662 C C . VAL A 1 82 ? 4.472 -8.369 -11.285 1.00 54.34 82 VAL A C 1
ATOM 664 O O . VAL A 1 82 ? 4.781 -8.772 -10.158 1.00 54.34 82 VAL A O 1
ATOM 667 N N . ASP A 1 83 ? 3.678 -9.059 -12.099 1.00 62.25 83 ASP A N 1
ATOM 668 C CA . ASP A 1 83 ? 3.483 -10.472 -11.878 1.00 62.25 83 ASP A CA 1
ATOM 669 C C . ASP A 1 83 ? 4.890 -11.065 -11.896 1.00 62.25 83 ASP A C 1
ATOM 671 O O . ASP A 1 83 ? 5.723 -10.686 -12.723 1.00 62.25 83 ASP A O 1
ATOM 675 N N . LYS A 1 84 ? 5.205 -11.947 -10.947 1.00 76.88 84 LYS A N 1
ATOM 676 C CA . LYS A 1 84 ? 6.528 -12.586 -10.945 1.00 76.88 84 LYS A CA 1
ATOM 677 C C . LYS A 1 84 ? 6.778 -13.238 -12.305 1.00 76.88 84 LYS A C 1
ATOM 679 O O . LYS A 1 84 ? 7.914 -13.280 -12.756 1.00 76.88 84 LYS A O 1
ATOM 684 N N . HIS A 1 85 ? 5.704 -13.688 -12.957 1.00 76.88 85 HIS A N 1
ATOM 685 C CA . HIS A 1 85 ? 5.700 -14.148 -14.336 1.00 76.88 85 HIS A CA 1
ATOM 686 C C . HIS A 1 85 ? 6.284 -13.119 -15.318 1.00 76.88 85 HIS A C 1
ATOM 688 O O . HIS A 1 85 ? 7.266 -13.430 -15.986 1.00 76.88 85 HIS A O 1
ATOM 694 N N . ASP A 1 86 ? 5.771 -11.887 -15.330 1.00 78.31 86 ASP A N 1
ATOM 695 C CA . ASP A 1 86 ? 6.246 -10.803 -16.203 1.00 78.31 86 ASP A CA 1
ATOM 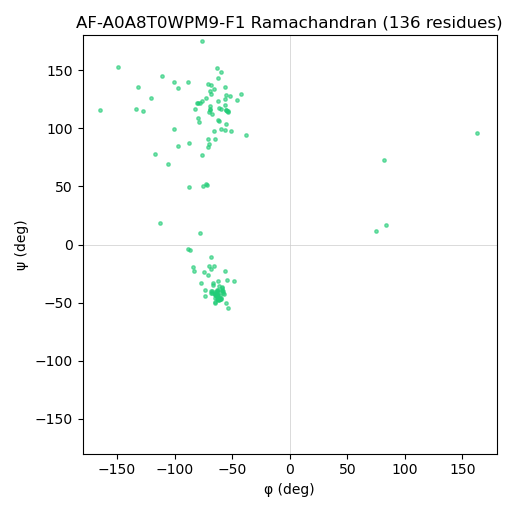696 C C . ASP A 1 86 ? 7.715 -10.447 -15.932 1.00 78.31 86 ASP A C 1
ATOM 698 O O . ASP A 1 86 ? 8.473 -10.138 -16.855 1.00 78.31 86 ASP A O 1
ATOM 702 N N . GLU A 1 87 ? 8.146 -10.509 -14.665 1.00 83.75 87 GLU A N 1
ATOM 703 C CA . GLU A 1 87 ? 9.554 -10.328 -14.291 1.00 83.75 87 GLU A CA 1
ATOM 704 C C . GLU A 1 87 ? 10.434 -11.435 -14.895 1.00 83.75 87 GLU A C 1
ATOM 706 O O . GLU A 1 87 ? 11.493 -11.146 -15.463 1.00 83.75 87 GLU A O 1
ATOM 711 N N . TYR A 1 88 ? 9.992 -12.696 -14.813 1.00 83.38 88 TYR A N 1
ATOM 712 C CA . TYR A 1 88 ? 10.710 -13.830 -15.394 1.00 83.38 88 TYR A CA 1
ATOM 713 C C . TYR A 1 88 ? 10.779 -13.741 -16.919 1.00 83.38 88 TYR A C 1
ATOM 715 O O . TYR A 1 88 ? 11.858 -13.916 -17.484 1.00 83.38 88 TYR A O 1
ATOM 723 N N . GLU A 1 89 ? 9.671 -13.439 -17.589 1.00 88.56 89 GLU A N 1
ATOM 724 C CA . GLU A 1 89 ? 9.619 -13.319 -19.050 1.00 88.56 89 GLU A CA 1
ATOM 725 C C . GLU A 1 89 ? 10.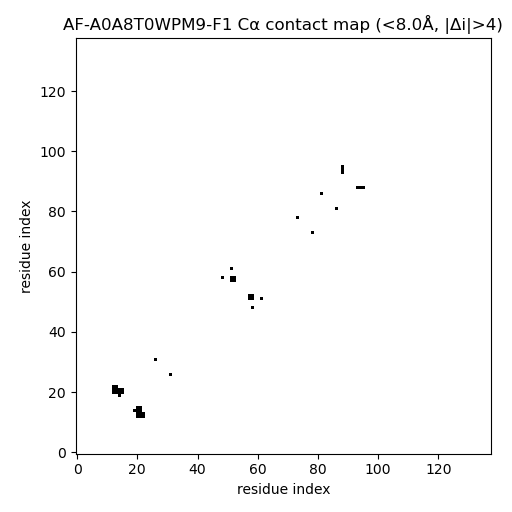471 -12.154 -19.553 1.00 88.56 89 GLU A C 1
ATOM 727 O O . GLU A 1 89 ? 11.241 -12.309 -20.502 1.00 88.56 89 GLU A O 1
ATOM 732 N N . SER A 1 90 ? 10.442 -11.019 -18.848 1.00 86.50 90 SER A N 1
ATOM 733 C CA . SER A 1 90 ? 11.313 -9.875 -19.139 1.00 86.50 90 SER A CA 1
ATOM 734 C C . SER A 1 90 ? 12.797 -10.218 -18.976 1.00 86.50 90 SER A C 1
ATOM 736 O O . SER A 1 90 ? 13.621 -9.791 -19.784 1.00 86.50 90 SER A O 1
ATOM 738 N N . PHE A 1 91 ? 13.158 -11.004 -17.953 1.00 86.56 91 PHE A N 1
ATOM 739 C CA . PHE A 1 91 ? 14.537 -11.458 -17.742 1.00 86.56 91 PHE A CA 1
ATOM 740 C C . PHE A 1 91 ? 15.005 -12.442 -18.822 1.00 86.56 91 PHE A C 1
ATOM 742 O O . PHE A 1 91 ? 16.151 -12.378 -19.271 1.00 86.56 91 PHE A O 1
ATOM 749 N N . LEU A 1 92 ? 14.129 -13.359 -19.239 1.00 88.44 92 LEU A N 1
ATOM 750 C CA . LEU A 1 92 ? 14.412 -14.332 -20.296 1.00 88.44 92 LEU A CA 1
ATOM 751 C C . LEU A 1 92 ? 14.391 -13.693 -21.694 1.00 88.44 92 LEU A C 1
ATOM 753 O O . LEU A 1 92 ? 15.019 -14.219 -22.614 1.00 88.44 92 LEU A O 1
ATOM 757 N N . GLY A 1 93 ? 13.691 -12.564 -21.840 1.00 89.38 93 GLY A N 1
ATOM 758 C CA . GLY A 1 93 ? 13.472 -11.854 -23.097 1.00 89.38 93 GLY A CA 1
ATOM 759 C C . GLY A 1 93 ? 12.458 -12.531 -24.020 1.00 89.38 93 GLY A C 1
ATOM 760 O O . GLY A 1 93 ? 12.393 -12.165 -25.188 1.00 89.38 93 GLY A O 1
ATOM 761 N N . ASN A 1 94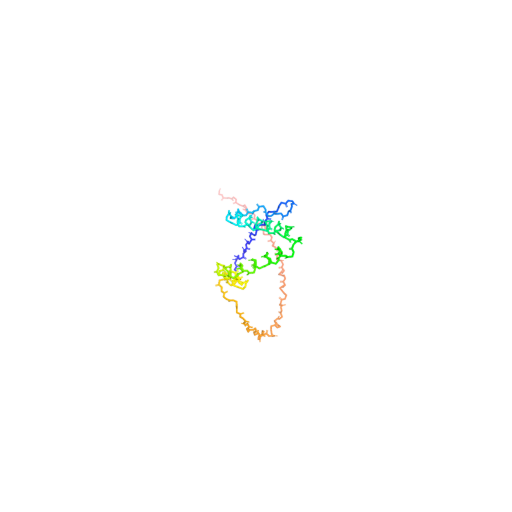 ? 11.713 -13.520 -23.516 1.00 85.25 94 ASN A N 1
ATOM 762 C CA . ASN A 1 94 ? 10.723 -14.313 -24.242 1.00 85.25 94 ASN A CA 1
ATOM 763 C C . ASN A 1 94 ? 9.604 -14.751 -23.286 1.00 85.25 94 ASN A C 1
ATOM 765 O O . ASN A 1 94 ? 9.854 -14.957 -22.097 1.00 85.25 94 ASN A O 1
ATOM 769 N N . GLU A 1 95 ? 8.412 -14.975 -23.834 1.00 90.81 95 GLU A N 1
ATOM 770 C CA . GLU A 1 95 ? 7.274 -15.550 -23.109 1.00 90.81 95 GLU A CA 1
ATOM 771 C C . GLU A 1 95 ? 7.507 -17.044 -22.815 1.00 90.81 95 GLU A C 1
ATOM 773 O O . GLU A 1 95 ? 8.021 -17.790 -23.661 1.00 90.81 95 GLU A O 1
ATOM 778 N N . ILE A 1 96 ? 7.154 -17.494 -21.608 1.00 88.25 96 ILE A N 1
ATOM 779 C CA . ILE A 1 96 ? 7.264 -18.901 -21.207 1.00 88.25 96 ILE A CA 1
ATOM 780 C C . ILE A 1 96 ? 6.048 -19.652 -21.776 1.00 88.25 96 ILE A C 1
ATOM 782 O O . ILE A 1 96 ? 4.912 -19.314 -21.446 1.00 88.25 96 ILE A O 1
ATOM 786 N N . PRO A 1 97 ? 6.237 -20.696 -22.606 1.00 88.44 97 PRO A N 1
ATOM 787 C CA . PRO A 1 97 ? 5.114 -21.420 -23.190 1.00 88.44 97 PRO A CA 1
ATOM 788 C C . PRO A 1 97 ? 4.302 -22.149 -22.113 1.00 88.44 97 PRO A C 1
ATOM 790 O O . PRO A 1 97 ? 4.855 -22.850 -21.263 1.00 88.44 97 PRO A O 1
ATOM 793 N N . SER A 1 98 ? 2.977 -22.014 -22.187 1.00 89.44 98 SER A N 1
ATOM 794 C CA . SER A 1 98 ? 2.028 -22.655 -21.268 1.00 89.44 98 SER A CA 1
ATOM 795 C C . SER A 1 98 ? 1.921 -24.169 -21.465 1.00 89.44 98 SER A C 1
ATOM 797 O O . SER A 1 98 ? 1.597 -24.895 -20.526 1.00 89.44 98 SER A O 1
ATOM 799 N N . GLU A 1 99 ? 2.216 -24.652 -22.672 1.00 90.50 99 GLU A N 1
ATOM 800 C CA . GLU A 1 99 ? 2.169 -26.061 -23.041 1.00 90.50 99 GLU A CA 1
ATOM 801 C C . GLU A 1 99 ? 3.457 -26.460 -23.764 1.00 90.50 99 GLU A C 1
ATOM 803 O O . GLU A 1 99 ? 3.956 -25.750 -24.640 1.00 90.50 99 GLU A O 1
ATOM 808 N N . VAL A 1 100 ? 4.004 -27.613 -23.381 1.00 87.88 100 VAL A N 1
ATOM 809 C CA . VAL A 1 100 ? 5.194 -28.199 -23.998 1.00 87.88 100 VAL A CA 1
ATOM 810 C C . VAL A 1 100 ? 4.863 -29.635 -24.377 1.00 87.88 100 VAL A C 1
ATOM 812 O O . VAL A 1 100 ? 4.646 -30.473 -23.503 1.00 87.88 100 VAL A O 1
ATOM 815 N N . ASP A 1 101 ? 4.856 -29.925 -25.677 1.00 87.56 101 ASP A N 1
ATOM 816 C CA . ASP A 1 101 ? 4.724 -31.294 -26.170 1.00 87.56 101 ASP A CA 1
ATOM 817 C C . ASP A 1 101 ? 6.080 -32.005 -26.069 1.00 87.56 101 ASP A C 1
ATOM 819 O O . ASP A 1 101 ? 7.044 -31.682 -26.772 1.00 87.56 101 ASP A O 1
ATOM 823 N N . ILE A 1 102 ? 6.176 -32.952 -25.136 1.00 86.00 102 ILE A N 1
ATOM 824 C CA . ILE A 1 102 ? 7.374 -33.764 -24.937 1.00 86.00 102 ILE A CA 1
ATOM 825 C C . ILE A 1 102 ? 7.144 -35.109 -25.608 1.00 86.00 102 ILE A C 1
ATOM 827 O O . ILE A 1 102 ? 6.547 -36.025 -25.039 1.00 86.00 102 ILE A O 1
ATOM 831 N N . HIS A 1 103 ? 7.692 -35.260 -26.808 1.00 80.88 103 HIS A N 1
ATOM 832 C CA . HIS A 1 103 ? 7.681 -36.556 -27.463 1.00 80.88 103 HIS A CA 1
ATOM 833 C C . HIS A 1 103 ? 8.606 -37.543 -26.734 1.00 80.88 103 HIS A C 1
ATOM 835 O O . HIS A 1 103 ? 9.767 -37.216 -26.451 1.00 80.88 103 HIS A O 1
ATOM 841 N N . PRO A 1 104 ? 8.138 -38.772 -26.452 1.00 79.81 104 PRO A N 1
ATOM 842 C CA . PRO A 1 104 ? 9.007 -39.816 -25.940 1.00 79.81 104 PRO A CA 1
ATOM 843 C C . PRO A 1 104 ? 10.138 -40.083 -26.948 1.00 79.81 104 PRO A C 1
ATOM 845 O O . PRO A 1 104 ? 9.931 -39.957 -28.158 1.00 79.81 104 PRO A O 1
ATOM 848 N N . PRO A 1 105 ? 11.340 -40.470 -26.488 1.00 76.44 105 PRO A N 1
ATOM 849 C CA . PRO A 1 105 ? 12.430 -40.807 -27.392 1.00 76.44 105 PRO A CA 1
ATOM 850 C C . PRO A 1 105 ? 11.991 -41.906 -28.370 1.00 76.44 105 PRO A C 1
ATOM 852 O O . PRO A 1 105 ? 11.735 -43.038 -27.964 1.00 76.44 105 PRO A O 1
ATOM 855 N N . ASN A 1 106 ? 11.935 -41.587 -29.666 1.00 67.19 106 ASN A N 1
ATOM 856 C CA . ASN A 1 106 ? 11.552 -42.548 -30.710 1.00 67.19 106 ASN A CA 1
ATOM 857 C C . ASN A 1 106 ? 12.586 -43.670 -30.918 1.00 67.19 106 ASN A C 1
ATOM 859 O O . ASN A 1 106 ? 12.300 -44.653 -31.600 1.00 67.19 106 ASN A O 1
ATOM 863 N N . ASP A 1 107 ? 13.776 -43.555 -30.322 1.00 65.06 107 ASP A N 1
ATOM 864 C CA . ASP A 1 107 ? 14.829 -44.563 -30.410 1.00 65.06 107 ASP A CA 1
ATOM 865 C C . ASP A 1 107 ? 15.160 -45.177 -29.041 1.00 65.06 107 ASP A C 1
ATOM 867 O O . ASP A 1 107 ? 16.170 -44.881 -28.400 1.00 65.06 107 ASP A O 1
ATOM 871 N N . ILE A 1 108 ? 14.298 -46.096 -28.603 1.00 61.06 108 ILE A N 1
ATOM 872 C CA . ILE A 1 108 ? 14.554 -46.997 -27.467 1.00 61.06 108 ILE A CA 1
ATOM 873 C C . ILE A 1 108 ? 15.476 -48.178 -27.834 1.00 61.06 108 ILE A C 1
ATOM 875 O O . ILE A 1 108 ? 15.612 -49.123 -27.052 1.00 61.06 108 ILE A O 1
ATOM 879 N N . ARG A 1 109 ? 16.106 -48.176 -29.021 1.00 59.84 109 ARG A N 1
ATOM 880 C CA . ARG A 1 109 ? 16.982 -49.265 -29.490 1.00 59.84 109 ARG A CA 1
ATOM 881 C C . ARG A 1 109 ? 18.449 -48.880 -29.605 1.00 59.84 109 ARG A C 1
ATOM 883 O O . ARG A 1 109 ? 19.228 -49.669 -30.138 1.00 59.84 109 ARG A O 1
ATOM 890 N N . SER A 1 110 ? 18.890 -47.808 -28.959 1.00 58.47 110 SER A N 1
ATOM 891 C CA . SER A 1 110 ? 20.316 -47.613 -28.686 1.00 58.47 110 SER A CA 1
ATOM 892 C C . SER A 1 110 ? 20.814 -48.521 -27.544 1.00 58.47 110 SER A C 1
ATOM 894 O O . SER A 1 110 ? 21.560 -48.110 -26.660 1.00 58.47 110 SER A O 1
ATOM 896 N N . LYS A 1 111 ? 20.528 -49.835 -27.606 1.00 59.38 111 LYS A N 1
ATOM 897 C CA . LYS A 1 111 ? 21.468 -50.830 -27.059 1.00 59.38 111 LYS A CA 1
ATOM 898 C C . LYS A 1 111 ? 22.670 -50.924 -27.995 1.00 59.38 111 LYS A C 1
ATOM 900 O O . LYS A 1 111 ? 23.058 -52.011 -28.425 1.00 59.38 111 LYS A O 1
ATOM 905 N N . GLU A 1 112 ? 23.283 -49.791 -28.326 1.00 61.03 112 GLU A N 1
ATOM 906 C CA . GLU A 1 112 ? 24.616 -49.868 -28.872 1.00 61.03 112 GLU A CA 1
ATOM 907 C C . GLU A 1 112 ? 25.509 -50.314 -27.720 1.00 61.03 112 GLU A C 1
ATOM 909 O O . GLU A 1 112 ? 25.559 -49.724 -26.641 1.00 61.03 112 GLU A O 1
ATOM 914 N N . ARG A 1 113 ? 26.145 -51.464 -27.917 1.00 59.34 113 ARG A N 1
ATOM 915 C CA . ARG A 1 113 ? 27.126 -52.020 -27.001 1.00 59.34 113 ARG A CA 1
ATOM 916 C C . ARG A 1 113 ? 28.213 -50.967 -26.822 1.00 59.34 113 ARG A C 1
ATOM 918 O O . ARG A 1 113 ? 29.101 -50.899 -27.668 1.00 59.34 113 ARG A O 1
ATOM 925 N N . SER A 1 114 ? 28.163 -50.192 -25.737 1.00 61.81 114 SER A N 1
ATOM 926 C CA . SER A 1 114 ? 29.237 -49.279 -25.340 1.00 61.81 114 SER A CA 1
ATOM 927 C C . SER A 1 114 ? 30.543 -50.065 -25.329 1.00 61.81 114 SER A C 1
ATOM 929 O O . SER A 1 114 ? 30.828 -50.840 -24.409 1.00 61.81 114 SER A O 1
ATOM 931 N N . LYS A 1 115 ? 31.320 -49.960 -26.412 1.00 65.50 115 LYS A N 1
ATOM 932 C CA . LYS A 1 115 ? 32.576 -50.690 -26.532 1.00 65.50 115 LYS A CA 1
ATOM 933 C C . LYS A 1 115 ? 33.525 -50.054 -25.534 1.00 65.50 115 LYS A C 1
ATOM 935 O O . LYS A 1 115 ? 33.911 -48.899 -25.679 1.00 65.50 115 LYS A O 1
ATOM 940 N N . ARG A 1 116 ? 33.907 -50.818 -24.508 1.00 72.75 116 ARG A N 1
ATOM 941 C CA . ARG A 1 116 ? 34.949 -50.413 -23.564 1.00 72.75 116 ARG A CA 1
ATOM 942 C C . ARG A 1 116 ? 36.193 -50.044 -24.365 1.00 72.75 116 ARG A C 1
ATOM 944 O O . ARG A 1 116 ? 36.782 -50.912 -25.012 1.00 72.75 116 ARG A O 1
ATOM 951 N N . ILE A 1 117 ? 36.594 -48.777 -24.316 1.00 72.19 117 ILE A N 1
ATOM 952 C CA . ILE A 1 117 ? 37.854 -48.332 -24.908 1.00 72.19 117 ILE A CA 1
ATOM 953 C C . ILE A 1 117 ? 38.968 -49.080 -24.163 1.00 72.19 117 ILE A C 1
ATOM 955 O O . ILE A 1 117 ? 39.225 -48.836 -22.983 1.00 72.19 117 ILE A O 1
ATOM 959 N N . ARG A 1 118 ? 39.593 -50.063 -24.822 1.00 68.19 118 ARG A N 1
ATOM 960 C CA . ARG A 1 118 ? 40.777 -50.742 -24.284 1.00 68.19 118 ARG A CA 1
ATOM 961 C C . ARG A 1 118 ? 41.952 -49.773 -24.379 1.00 68.19 118 ARG A C 1
ATOM 963 O O . ARG A 1 118 ? 42.249 -49.285 -25.467 1.00 68.19 118 ARG A O 1
ATOM 970 N N . LYS A 1 119 ? 42.635 -49.528 -23.253 1.00 62.59 119 LYS A N 1
ATOM 971 C CA . LYS A 1 119 ? 43.945 -48.861 -23.244 1.00 62.59 119 LYS A CA 1
ATOM 972 C C . LYS A 1 119 ? 44.864 -49.584 -24.235 1.00 62.59 119 LYS A C 1
ATOM 974 O O . LYS A 1 119 ? 44.975 -50.811 -24.196 1.00 62.59 119 LYS A O 1
ATOM 979 N N . SER A 1 120 ? 45.474 -48.833 -25.147 1.00 66.06 120 SER A N 1
ATOM 980 C CA . SER A 1 120 ? 46.476 -49.365 -26.067 1.00 66.06 120 SER A CA 1
ATOM 981 C C . SER A 1 120 ? 47.676 -49.887 -25.271 1.00 66.06 120 SER A C 1
ATOM 983 O O . SER A 1 120 ? 48.047 -49.319 -24.244 1.00 66.06 120 SER A O 1
ATOM 985 N N . LYS A 1 121 ? 48.277 -50.996 -25.725 1.00 62.62 121 LYS A N 1
ATOM 986 C CA . LYS A 1 121 ? 49.554 -51.471 -25.179 1.00 62.62 121 LYS A CA 1
ATOM 987 C C . LYS A 1 121 ? 50.605 -50.390 -25.427 1.00 62.62 121 LYS A C 1
ATOM 989 O O . LYS A 1 121 ? 50.885 -50.053 -26.578 1.00 62.62 121 LYS A O 1
ATOM 994 N N . GLU A 1 122 ? 51.158 -49.856 -24.347 1.00 58.03 122 GLU A N 1
ATOM 995 C CA . GLU A 1 122 ? 52.235 -48.877 -24.375 1.00 58.03 122 GLU A CA 1
ATOM 996 C C . GLU A 1 122 ? 53.453 -49.484 -25.087 1.00 58.03 122 GLU A C 1
ATOM 998 O O . GLU A 1 122 ? 54.002 -50.505 -24.669 1.00 58.03 122 GLU A O 1
ATOM 1003 N N . LYS A 1 123 ? 53.851 -48.898 -26.222 1.00 53.06 123 LYS A N 1
ATOM 1004 C CA . LYS A 1 123 ? 55.084 -49.293 -26.906 1.00 53.06 123 LYS A CA 1
ATOM 1005 C C . LYS A 1 123 ? 56.253 -48.641 -26.178 1.00 53.06 123 LYS A C 1
ATOM 1007 O O . LYS A 1 123 ? 56.493 -47.447 -26.343 1.00 53.06 123 LYS A O 1
ATOM 1012 N N . VAL A 1 124 ? 56.997 -49.440 -25.417 1.00 53.53 124 VAL A N 1
ATOM 1013 C CA . VAL A 1 124 ? 58.302 -49.054 -24.867 1.00 53.53 124 VAL A CA 1
ATOM 1014 C C . VAL A 1 124 ? 59.199 -48.591 -26.022 1.00 53.53 124 VAL A C 1
ATOM 1016 O O . VAL A 1 124 ? 59.528 -49.368 -26.923 1.00 53.53 124 VAL A O 1
ATOM 1019 N N . LYS A 1 125 ? 59.577 -47.307 -26.028 1.00 48.22 125 LYS A N 1
ATOM 1020 C CA . LYS A 1 125 ? 60.524 -46.747 -27.003 1.00 48.22 125 LYS A CA 1
ATOM 1021 C C . LYS A 1 125 ? 61.912 -47.346 -26.754 1.00 48.22 125 LYS A C 1
ATOM 1023 O O . LYS A 1 125 ? 62.556 -47.027 -25.759 1.00 48.22 125 LYS A O 1
ATOM 1028 N N . LYS A 1 126 ? 62.408 -48.170 -27.682 1.00 45.94 126 LYS A N 1
ATOM 1029 C CA . LYS A 1 126 ? 63.828 -48.551 -27.725 1.00 45.94 126 LYS A CA 1
ATOM 1030 C C . LYS A 1 126 ? 64.655 -47.326 -28.139 1.00 45.94 126 LYS A C 1
ATOM 1032 O O . LYS A 1 126 ? 64.492 -46.824 -29.251 1.00 45.94 126 LYS A O 1
ATOM 1037 N N . LYS A 1 127 ? 65.524 -46.838 -27.245 1.00 48.03 127 LYS A N 1
ATOM 1038 C CA . LYS A 1 127 ? 66.550 -45.827 -27.554 1.00 48.03 127 LYS A CA 1
ATOM 1039 C C . LYS A 1 127 ? 67.520 -46.405 -28.596 1.00 48.03 127 LYS A C 1
ATOM 1041 O O . LYS A 1 127 ? 68.112 -47.453 -28.354 1.00 48.03 127 LYS A O 1
ATOM 1046 N N . LYS A 1 128 ? 67.689 -45.734 -29.740 1.00 39.16 128 LYS A N 1
ATOM 1047 C CA . LYS A 1 128 ? 68.809 -45.987 -30.661 1.00 39.16 128 LYS A CA 1
ATOM 1048 C C . LYS A 1 128 ? 70.031 -45.228 -30.141 1.00 39.16 128 LYS A C 1
ATOM 1050 O O . LYS A 1 128 ? 69.999 -44.004 -30.076 1.00 39.16 128 LYS A O 1
ATOM 1055 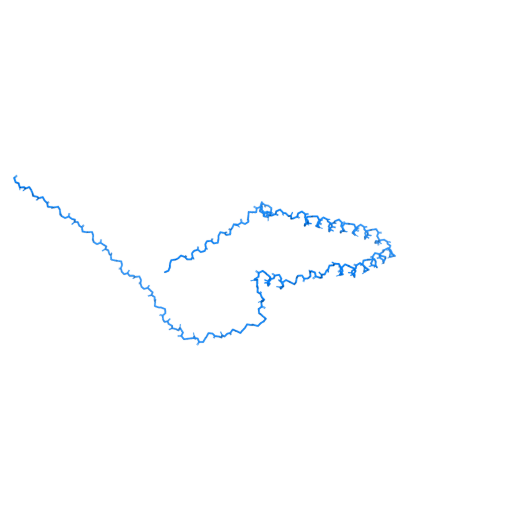N N . VAL A 1 129 ? 71.080 -45.957 -29.770 1.00 42.41 129 VAL A N 1
ATOM 1056 C CA . VAL A 1 129 ? 72.426 -45.411 -29.552 1.00 42.41 129 VAL A CA 1
ATOM 1057 C C . VAL A 1 129 ? 73.065 -45.208 -30.928 1.00 42.41 129 VAL A C 1
ATOM 1059 O O . VAL A 1 129 ? 73.146 -46.150 -31.715 1.00 42.41 129 VAL A O 1
ATOM 1062 N N . SER A 1 130 ? 73.465 -43.977 -31.242 1.00 37.03 130 SER A N 1
ATOM 1063 C CA . SER A 1 130 ? 74.214 -43.632 -32.453 1.00 37.03 130 SER A CA 1
ATOM 1064 C C . SER A 1 130 ? 75.678 -44.050 -32.301 1.00 37.03 130 SER A C 1
ATOM 1066 O O . SER A 1 130 ? 76.351 -43.638 -31.360 1.00 37.03 130 SER A O 1
ATOM 1068 N N . LYS A 1 131 ? 76.161 -44.876 -33.233 1.00 36.31 131 LYS A N 1
ATOM 1069 C CA . LYS A 1 131 ? 77.553 -45.327 -33.330 1.00 36.31 131 LYS A CA 1
ATOM 1070 C C . LYS A 1 131 ? 78.399 -44.228 -33.985 1.00 36.31 131 LYS A C 1
ATOM 1072 O O . LYS A 1 131 ? 78.091 -43.812 -35.096 1.00 36.31 131 LYS A O 1
ATOM 1077 N N . MET A 1 132 ? 79.437 -43.768 -33.285 1.00 40.34 132 MET A N 1
ATOM 1078 C CA . MET A 1 132 ? 80.477 -42.885 -33.824 1.00 40.34 132 MET A CA 1
ATOM 1079 C C . MET A 1 132 ? 81.325 -43.654 -34.848 1.00 40.34 132 MET A C 1
ATOM 1081 O O . MET A 1 132 ? 81.689 -44.805 -34.598 1.00 40.34 132 MET A O 1
ATOM 1085 N N . GLN A 1 133 ? 81.658 -43.025 -35.976 1.00 34.72 133 GLN A N 1
ATOM 1086 C CA . GLN A 1 133 ? 82.752 -43.455 -36.846 1.00 34.72 133 GLN A CA 1
ATOM 1087 C C . GLN A 1 133 ? 83.762 -42.316 -36.966 1.00 34.72 133 GLN A C 1
ATOM 1089 O O . GLN A 1 133 ? 83.403 -41.185 -37.285 1.00 34.72 133 GLN A O 1
ATOM 1094 N N . ALA A 1 134 ? 85.014 -42.649 -36.666 1.00 42.44 134 ALA A N 1
ATOM 1095 C CA . ALA A 1 134 ? 86.198 -41.860 -36.947 1.00 42.44 134 ALA A CA 1
ATOM 1096 C C . ALA A 1 134 ? 86.870 -42.433 -38.198 1.00 42.44 134 ALA A C 1
ATOM 1098 O O . ALA A 1 134 ? 86.975 -43.654 -38.314 1.00 42.44 134 ALA A O 1
ATOM 1099 N N . SER A 1 135 ? 87.374 -41.569 -39.076 1.00 37.38 135 SER A N 1
ATOM 1100 C CA . SER A 1 135 ? 88.533 -41.877 -39.918 1.00 37.38 135 SER A CA 1
ATOM 1101 C C . SER A 1 135 ? 89.103 -40.597 -40.526 1.00 37.38 135 SER A C 1
ATOM 1103 O O . SER A 1 135 ? 88.448 -39.911 -41.308 1.00 37.38 135 SER A O 1
ATOM 1105 N N . SER A 1 136 ? 90.335 -40.312 -40.120 1.00 39.44 136 SER A N 1
ATOM 1106 C CA . SER A 1 136 ? 91.330 -39.429 -40.722 1.00 39.44 136 SER A CA 1
ATOM 1107 C C . SER A 1 136 ? 91.768 -39.907 -42.110 1.00 39.44 136 SER A C 1
ATOM 1109 O O . SER A 1 136 ? 91.841 -41.115 -42.331 1.00 39.44 136 SER A O 1
ATOM 1111 N N . GLY A 1 137 ? 92.183 -38.984 -42.982 1.00 34.31 137 GLY A N 1
ATOM 1112 C CA . GLY A 1 137 ? 93.030 -39.328 -44.125 1.00 34.31 137 GLY A CA 1
ATOM 1113 C C . GLY A 1 137 ? 93.079 -38.272 -45.225 1.00 34.31 137 GLY A C 1
ATOM 1114 O O . GLY A 1 137 ? 92.229 -38.269 -46.111 1.00 34.31 137 GLY A O 1
ATOM 1115 N N . SER A 1 138 ? 94.101 -37.420 -45.194 1.00 35.03 138 SER A N 1
ATOM 1116 C CA . SER A 1 138 ? 94.865 -36.959 -46.364 1.00 35.03 138 SER A CA 1
ATOM 1117 C C . SER A 1 138 ? 96.234 -36.505 -45.884 1.00 35.03 138 SER A C 1
ATOM 1119 O O . SER A 1 138 ? 96.270 -35.852 -44.816 1.00 35.03 138 SER A O 1
#

Sequence (138 aa):
MKRWEIKCKRSAPFFDEEGNVLDEKPKDPMEVAMRKKISDSRNKFEDLIQMAKSSEQGMDFLYSSLSNLVEPLQQITPAMRVDKHDEYESFLGNEIPSEVDIHPPNDIRSKERSKRIRKSKEKVKKKKVSKMQASSGS

Solvent-accessible surface area (backbone atoms only — not comparable to full-atom values): 9392 Å² total; per-residue (Å²): 138,86,82,88,78,80,78,76,76,72,76,70,77,48,58,49,101,86,70,48,60,70,79,63,68,78,71,50,70,67,58,56,52,50,53,49,53,53,52,54,51,52,54,53,50,50,54,50,47,69,66,19,75,85,34,70,71,44,42,52,50,51,52,52,55,54,60,66,47,52,62,60,49,53,67,73,44,68,73,82,65,69,44,69,64,57,53,50,24,61,72,71,72,47,83,78,75,93,73,80,90,78,78,74,77,89,69,87,71,74,77,65,77,82,74,76,84,72,81,75,83,81,77,79,78,79,82,82,82,84,81,88,82,88,83,88,88,133

Organism: Panicum virgatum (NCBI:txid38727)

Foldseek 3Di:
DDDPPPPPPPPDQDADPVGHRPPPDPCPPVNVVVVVVVVVVVVVVVVQCVVCVVPPVSVVVVVVVVVVVPVVVCVVCVPPCPPVQVVVCVVVVHHDDPDDDDDDPPCPPPPPPPPPPDDDDDDDDDDDDDDDDDDDDD